Protein AF-A0A090QTJ4-F1 (afdb_monomer_lite)

InterPro domains:
  IPR002729 CRISPR-associated protein Cas1 [PF01867] (2-42)
  IPR042206 CRISPR-associated endonuclease Cas1, C-terminal domain [G3DSA:1.20.120.920] (1-83)

Foldseek 3Di:
DLLVVLVVVCVVVVVDDPVQWDQDPVGIDGHPVSVVVSVVSSVCQQAPDPDPPDDRNVVVVVVLVVQVVVCVVVVHDRDDDDDD

Sequence (84 aa):
MIVERVVLTMVHKRQLKPEDFALTDEGCEMSAAARKTFLTALLTALTYQRSKKETRLIDDILQQTRDVKMALKLDTVFTPWTPQ

Organism: NCBI:txid754436

pLDDT: mean 91.6, std 6.74, range [56.62, 96.56]

Radius of gyration: 17.39 Å; chains: 1; bounding box: 46×2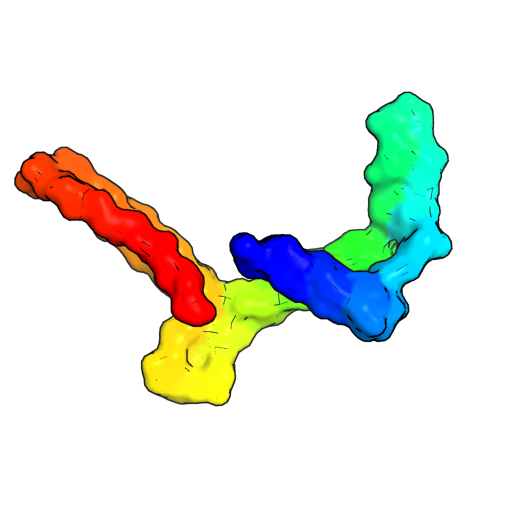4×44 Å

Structure (mmCIF, N/CA/C/O backbone):
data_AF-A0A090QTJ4-F1
#
_entry.id   AF-A0A090QTJ4-F1
#
loop_
_atom_site.group_PDB
_atom_site.id
_atom_site.type_symbol
_atom_site.label_atom_id
_atom_site.label_alt_id
_atom_site.label_comp_id
_atom_site.label_asym_id
_atom_site.label_entity_id
_atom_site.label_seq_id
_atom_site.pdbx_PDB_ins_code
_atom_site.Cartn_x
_atom_site.Cartn_y
_atom_site.Cartn_z
_atom_site.occupancy
_atom_site.B_iso_or_equiv
_atom_site.auth_seq_id
_atom_site.auth_comp_id
_atom_site.auth_asym_id
_atom_site.auth_atom_id
_atom_site.pdbx_PDB_model_num
ATOM 1 N N . MET A 1 1 ? -1.661 -8.661 -3.767 1.00 72.44 1 MET A N 1
ATOM 2 C CA . MET A 1 1 ? -1.144 -7.283 -3.977 1.00 72.44 1 MET A CA 1
ATOM 3 C C . MET A 1 1 ? -0.720 -6.633 -2.654 1.00 72.44 1 MET A C 1
ATOM 5 O O . MET A 1 1 ? -1.182 -7.062 -1.602 1.00 72.44 1 MET A O 1
ATOM 9 N N . ILE A 1 2 ? 0.154 -5.608 -2.665 1.00 87.81 2 ILE A N 1
ATOM 10 C CA . ILE A 1 2 ? 0.663 -4.967 -1.427 1.00 87.81 2 ILE A CA 1
ATOM 11 C C . ILE A 1 2 ? -0.451 -4.339 -0.580 1.00 87.81 2 ILE A C 1
ATOM 13 O O . ILE A 1 2 ? -0.463 -4.514 0.636 1.00 87.81 2 ILE A O 1
ATOM 17 N N . VAL A 1 3 ? -1.416 -3.678 -1.226 1.00 91.62 3 VAL A N 1
ATOM 18 C CA . VAL A 1 3 ? -2.565 -3.049 -0.558 1.00 91.62 3 VAL A CA 1
ATOM 19 C C . VAL A 1 3 ? -3.378 -4.093 0.204 1.00 91.62 3 VAL A C 1
ATOM 21 O O . VAL A 1 3 ? -3.602 -3.931 1.399 1.00 91.62 3 VAL A O 1
ATOM 24 N N . GLU A 1 4 ? -3.736 -5.204 -0.444 1.00 92.69 4 GLU A N 1
ATOM 25 C CA . GLU A 1 4 ? -4.473 -6.309 0.188 1.00 92.69 4 GLU A CA 1
ATOM 26 C C . GLU A 1 4 ? -3.728 -6.857 1.404 1.00 92.69 4 GLU A C 1
ATOM 28 O O . GLU A 1 4 ? -4.323 -7.030 2.463 1.00 92.69 4 GLU A O 1
ATOM 33 N N . ARG A 1 5 ? -2.410 -7.076 1.290 1.00 91.44 5 ARG A N 1
ATOM 34 C CA . ARG A 1 5 ? -1.602 -7.572 2.411 1.00 91.44 5 ARG A CA 1
ATOM 35 C C . ARG A 1 5 ? -1.629 -6.604 3.593 1.00 91.44 5 ARG A C 1
ATOM 37 O O . ARG A 1 5 ? -1.735 -7.052 4.735 1.00 91.44 5 ARG A O 1
ATOM 44 N N . VAL A 1 6 ? -1.536 -5.297 3.336 1.00 94.69 6 VAL A N 1
ATOM 45 C CA . VAL A 1 6 ? -1.616 -4.262 4.380 1.00 94.69 6 VAL A CA 1
ATOM 46 C C . VAL A 1 6 ? -2.997 -4.268 5.028 1.00 94.69 6 VAL A C 1
ATOM 48 O O . VAL A 1 6 ? -3.074 -4.383 6.248 1.00 94.69 6 VAL A O 1
ATOM 51 N N . VAL A 1 7 ? -4.074 -4.235 4.236 1.00 94.94 7 VAL A N 1
ATOM 52 C CA . VAL A 1 7 ? -5.457 -4.270 4.740 1.00 94.94 7 VAL A CA 1
ATOM 53 C C . VAL A 1 7 ? -5.692 -5.515 5.595 1.00 94.94 7 VAL A C 1
ATOM 55 O O . VAL A 1 7 ? -6.092 -5.393 6.751 1.00 94.94 7 VAL A O 1
ATOM 58 N N . LEU A 1 8 ? -5.372 -6.706 5.080 1.00 95.25 8 LEU A N 1
ATOM 59 C CA . LEU A 1 8 ? -5.538 -7.970 5.804 1.00 95.25 8 LEU A CA 1
ATOM 60 C C . LEU A 1 8 ? -4.731 -7.991 7.104 1.00 95.25 8 LEU A C 1
ATOM 62 O O . LEU A 1 8 ? -5.238 -8.423 8.136 1.00 95.25 8 LEU A O 1
ATOM 66 N N . THR A 1 9 ? -3.497 -7.479 7.084 1.00 94.88 9 THR A N 1
ATOM 67 C CA . THR A 1 9 ? -2.664 -7.379 8.290 1.00 94.88 9 THR A CA 1
ATOM 68 C C . THR A 1 9 ? -3.291 -6.451 9.325 1.00 94.88 9 THR A C 1
ATOM 70 O O . THR A 1 9 ? -3.316 -6.784 10.508 1.00 94.88 9 THR A O 1
ATOM 73 N N . MET A 1 10 ? -3.800 -5.294 8.903 1.00 96.00 10 MET A N 1
ATOM 74 C CA . MET A 1 10 ? -4.409 -4.317 9.803 1.00 96.00 10 MET A CA 1
ATOM 75 C C . MET A 1 10 ? -5.719 -4.826 10.406 1.00 96.00 10 MET A C 1
ATOM 77 O O . MET A 1 10 ? -5.930 -4.659 11.606 1.00 96.00 10 MET A O 1
ATOM 81 N N . VAL A 1 11 ? -6.555 -5.499 9.611 1.00 95.75 11 VAL A N 1
ATOM 82 C CA . VAL A 1 11 ? -7.779 -6.161 10.089 1.00 95.75 11 VAL A CA 1
ATOM 83 C C . VAL A 1 11 ? -7.428 -7.277 11.074 1.00 95.75 11 VAL A C 1
ATOM 85 O O . VAL A 1 11 ? -7.951 -7.308 12.186 1.00 95.75 11 VAL A O 1
ATOM 88 N N . HIS A 1 12 ? -6.476 -8.149 10.724 1.00 96.44 12 HIS A N 1
ATOM 89 C CA . HIS A 1 12 ? -6.031 -9.241 11.594 1.00 96.44 12 HIS A CA 1
ATOM 90 C C . HIS A 1 12 ? -5.478 -8.730 12.934 1.00 96.44 12 HIS A C 1
ATOM 92 O O . HIS A 1 12 ? -5.775 -9.288 13.989 1.00 96.44 12 HIS A O 1
ATOM 98 N N . LYS A 1 13 ? -4.726 -7.623 12.913 1.00 95.50 13 LYS A N 1
ATOM 99 C CA . LYS A 1 13 ? -4.180 -6.966 14.111 1.00 95.50 13 LYS A CA 1
ATOM 100 C C . LYS A 1 13 ? -5.178 -6.052 14.833 1.00 95.50 13 LYS A C 1
ATOM 102 O O . LYS A 1 13 ? -4.780 -5.388 15.788 1.00 95.50 13 LYS A O 1
ATOM 107 N N . ARG A 1 14 ? -6.444 -5.996 14.399 1.00 93.94 14 ARG A N 1
ATOM 108 C CA . ARG A 1 14 ? -7.497 -5.114 14.945 1.00 93.94 14 ARG A CA 1
ATOM 109 C C . ARG A 1 14 ? -7.116 -3.625 14.962 1.00 93.94 14 ARG A C 1
ATOM 111 O O . ARG A 1 14 ? -7.558 -2.878 15.830 1.00 93.94 14 ARG A O 1
ATOM 118 N N . GLN A 1 15 ? -6.273 -3.210 14.017 1.00 93.69 15 GLN A N 1
ATOM 119 C CA . GLN A 1 15 ? -5.879 -1.813 13.800 1.00 93.69 15 GLN A CA 1
ATOM 120 C C . GLN A 1 15 ? -6.885 -1.055 12.928 1.00 93.69 15 GLN A C 1
ATOM 122 O O . GLN A 1 15 ? -6.896 0.170 12.945 1.00 93.69 15 GLN A O 1
ATOM 127 N N . LEU A 1 16 ? -7.696 -1.793 12.166 1.00 94.50 16 LEU A N 1
ATOM 128 C CA . LEU A 1 16 ? -8.933 -1.323 11.557 1.00 94.50 16 LEU A CA 1
ATOM 129 C C . LEU A 1 16 ? -10.064 -2.172 12.126 1.00 94.50 16 LEU A C 1
ATOM 131 O O . LEU 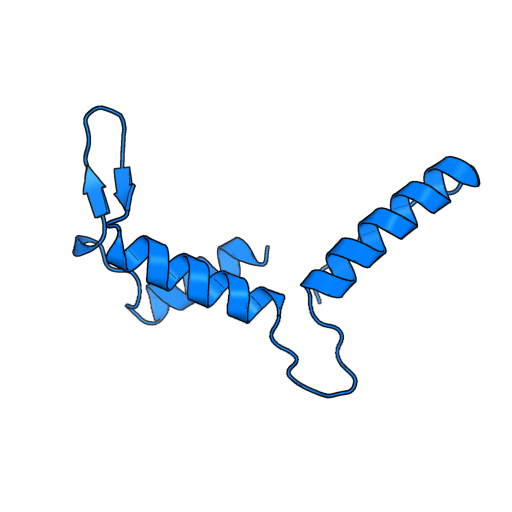A 1 16 ? -9.993 -3.405 12.093 1.00 94.50 16 LEU A O 1
ATOM 135 N N . LYS A 1 17 ? -11.084 -1.517 12.659 1.00 95.19 17 LYS A N 1
ATOM 136 C CA . LYS A 1 17 ? -12.242 -2.140 13.296 1.00 95.19 17 LYS A CA 1
ATOM 137 C C . LYS A 1 17 ? -13.532 -1.667 12.630 1.00 95.19 17 LYS A C 1
ATOM 139 O O . LYS A 1 17 ? -13.523 -0.620 11.999 1.00 95.19 17 LYS A O 1
ATOM 144 N N . PRO A 1 18 ? -14.664 -2.369 12.803 1.00 95.00 18 PR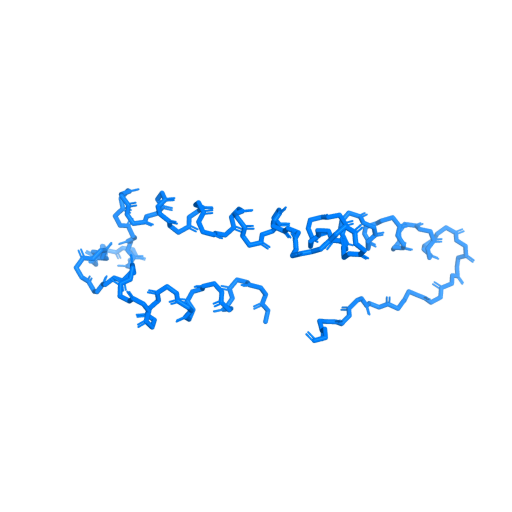O A N 1
ATOM 145 C CA . PRO A 1 18 ? -15.940 -1.916 12.249 1.00 95.00 18 PRO A CA 1
ATOM 146 C C . PRO A 1 18 ? -16.337 -0.503 12.702 1.00 95.00 18 PRO A C 1
ATOM 148 O O . PRO A 1 18 ? -16.842 0.269 11.902 1.00 95.00 18 PRO A O 1
ATOM 151 N N . GLU A 1 19 ? -16.035 -0.143 13.954 1.00 96.00 19 GLU A N 1
ATOM 152 C CA . GLU A 1 19 ? -16.278 1.194 14.527 1.00 96.00 19 GLU A CA 1
ATOM 153 C C . GLU A 1 19 ? -15.482 2.327 13.856 1.00 96.00 19 GLU A C 1
ATOM 155 O O . GLU A 1 19 ? -15.819 3.497 14.012 1.00 96.00 19 GLU A O 1
ATOM 160 N N . ASP A 1 20 ? -14.448 1.990 13.081 1.00 95.56 20 ASP A N 1
ATOM 161 C CA . ASP A 1 20 ? -13.690 2.953 12.286 1.00 95.56 20 ASP A CA 1
ATOM 162 C C . ASP A 1 20 ? -14.389 3.339 10.977 1.00 95.56 20 ASP A C 1
ATOM 164 O O . ASP A 1 20 ? -13.883 4.199 10.252 1.00 95.56 20 ASP A O 1
ATOM 168 N N . PHE A 1 21 ? -15.521 2.709 10.658 1.00 96.38 21 PHE A N 1
ATOM 169 C CA . PHE A 1 21 ? -16.267 2.922 9.428 1.00 96.38 21 PHE A CA 1
ATOM 170 C C . PHE A 1 21 ? -17.686 3.402 9.724 1.00 96.38 21 PHE A C 1
ATOM 172 O O . PHE A 1 21 ? -18.350 2.910 10.636 1.00 96.38 21 PHE A O 1
ATOM 179 N N . ALA A 1 22 ? -18.159 4.353 8.924 1.00 96.06 22 ALA A N 1
ATOM 180 C CA . ALA A 1 22 ? -19.515 4.874 8.981 1.00 96.06 22 ALA A CA 1
ATOM 181 C C . ALA A 1 22 ? -20.209 4.648 7.638 1.00 96.06 22 ALA A C 1
ATOM 183 O O . ALA A 1 22 ? -19.626 4.892 6.582 1.00 96.06 22 ALA A O 1
ATOM 184 N N . LEU A 1 23 ? -21.459 4.189 7.683 1.00 96.12 23 LEU A N 1
ATOM 185 C CA . LEU A 1 23 ? -22.309 4.158 6.500 1.00 96.12 23 LEU A CA 1
ATOM 186 C C . LEU A 1 23 ? -22.814 5.576 6.223 1.00 96.12 23 LEU A C 1
ATOM 188 O O . LEU A 1 23 ? -23.348 6.232 7.118 1.00 96.12 23 LEU A O 1
ATOM 192 N N . THR A 1 24 ? -22.624 6.030 4.993 1.00 94.12 24 THR A N 1
ATOM 193 C CA . THR A 1 24 ? -23.140 7.283 4.445 1.00 94.12 24 THR A CA 1
ATOM 194 C C . THR A 1 24 ? -24.113 6.965 3.312 1.00 94.12 24 THR A C 1
ATOM 196 O O . THR A 1 24 ? -24.169 5.830 2.832 1.00 94.12 24 THR A O 1
ATOM 199 N N . ASP A 1 25 ? -24.880 7.956 2.859 1.00 94.38 25 ASP A N 1
ATOM 200 C CA . ASP A 1 25 ? -25.820 7.777 1.742 1.00 94.38 25 ASP A CA 1
ATOM 201 C C . ASP A 1 25 ? -25.111 7.362 0.433 1.00 94.38 25 ASP A C 1
ATOM 203 O O . ASP A 1 25 ? -25.726 6.775 -0.455 1.00 94.38 25 ASP A O 1
ATOM 207 N N . GLU A 1 26 ? -23.801 7.618 0.333 1.00 92.69 26 GLU A N 1
ATOM 208 C CA . GLU A 1 26 ? -22.949 7.272 -0.812 1.00 92.69 26 GLU A CA 1
ATOM 209 C C . GLU A 1 26 ? -22.155 5.967 -0.619 1.00 92.69 26 GLU A C 1
ATOM 211 O O . GLU A 1 26 ? -21.496 5.497 -1.550 1.00 92.69 26 GLU A O 1
ATOM 216 N N . GLY A 1 27 ? -22.211 5.346 0.565 1.00 93.62 27 GLY A N 1
ATOM 217 C CA . GLY A 1 27 ? -21.556 4.066 0.821 1.00 93.62 27 GLY A CA 1
ATOM 218 C C . GLY A 1 27 ? -20.956 3.938 2.215 1.00 93.62 27 GLY A C 1
ATOM 219 O O . GLY A 1 27 ? -21.629 4.118 3.221 1.00 93.62 27 GLY A O 1
ATOM 220 N N . CYS A 1 28 ? -19.696 3.514 2.286 1.00 94.38 28 CYS A N 1
ATOM 221 C CA . CYS A 1 28 ? -18.992 3.263 3.540 1.00 94.38 28 CYS A CA 1
ATOM 222 C C . CYS A 1 28 ? -17.719 4.099 3.578 1.00 94.38 28 CYS A C 1
ATOM 224 O O . CYS A 1 28 ? -16.835 3.947 2.732 1.00 94.38 28 CYS A O 1
ATOM 226 N N . GLU A 1 29 ? -17.621 4.966 4.575 1.00 95.25 29 GLU A N 1
ATOM 227 C CA . GLU A 1 29 ? -16.501 5.873 4.743 1.00 95.25 29 GLU A CA 1
ATOM 228 C C . GLU A 1 29 ? -15.675 5.513 5.967 1.00 95.25 29 GLU A C 1
ATOM 230 O O . GLU A 1 29 ? -16.1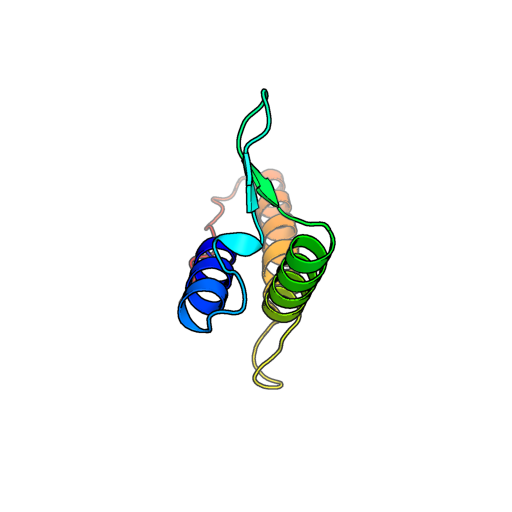82 5.180 7.036 1.00 95.25 29 GLU A O 1
ATOM 235 N N . MET A 1 30 ? -14.361 5.612 5.806 1.00 95.62 30 MET A N 1
ATOM 236 C CA . MET A 1 30 ? -13.412 5.403 6.886 1.00 95.62 30 MET A CA 1
ATOM 237 C C . MET A 1 30 ? -13.223 6.701 7.675 1.00 95.62 30 MET A C 1
ATOM 239 O O . MET A 1 30 ? -13.001 7.768 7.092 1.00 95.62 30 MET A O 1
ATOM 243 N N . SER A 1 31 ? -13.222 6.599 9.005 1.00 96.00 31 SER A N 1
ATOM 244 C CA . SER A 1 31 ? -12.946 7.720 9.899 1.00 96.00 31 SER A CA 1
ATOM 245 C C . SER A 1 31 ? -11.593 8.362 9.576 1.00 96.00 31 SER A C 1
ATOM 247 O O . SER A 1 31 ? -10.645 7.706 9.131 1.00 96.00 31 SER A O 1
ATOM 249 N N . ALA A 1 32 ? -11.461 9.666 9.830 1.00 95.38 32 ALA A N 1
ATOM 250 C CA . ALA A 1 32 ? -10.211 10.376 9.559 1.00 95.38 32 ALA A CA 1
ATOM 251 C C . ALA A 1 32 ? -9.011 9.767 10.313 1.00 95.38 32 ALA A C 1
ATOM 253 O O . ALA A 1 32 ? -7.901 9.723 9.775 1.00 95.38 32 ALA A O 1
ATOM 254 N N . ALA A 1 33 ? -9.243 9.270 11.533 1.00 95.00 33 ALA A N 1
ATOM 255 C CA . ALA A 1 33 ? -8.230 8.611 12.349 1.00 95.00 33 ALA A CA 1
ATOM 256 C C . ALA A 1 33 ? -7.784 7.280 11.728 1.00 95.00 33 ALA A C 1
ATOM 258 O O . ALA A 1 33 ? -6.589 7.072 11.516 1.00 95.00 33 ALA A O 1
ATOM 259 N N . ALA A 1 34 ? -8.730 6.414 11.363 1.00 95.06 34 ALA A N 1
ATOM 260 C CA . ALA A 1 34 ? -8.426 5.134 10.735 1.00 95.06 34 ALA A CA 1
ATOM 261 C C . ALA A 1 34 ? -7.781 5.301 9.357 1.00 95.06 34 ALA A C 1
ATOM 263 O O . ALA A 1 34 ? -6.804 4.617 9.050 1.00 95.06 34 ALA A O 1
ATOM 264 N N . ARG A 1 35 ? -8.226 6.291 8.574 1.00 96.19 35 ARG A N 1
ATOM 265 C CA . ARG A 1 35 ? -7.611 6.654 7.291 1.00 96.19 35 ARG A CA 1
ATOM 266 C C . ARG A 1 35 ? -6.152 7.049 7.461 1.00 96.19 35 ARG A C 1
ATOM 268 O O . ARG A 1 35 ? -5.307 6.589 6.698 1.00 96.19 35 ARG A O 1
ATOM 275 N N . LYS A 1 36 ? -5.832 7.861 8.473 1.00 96.56 36 LYS A N 1
ATOM 276 C CA . LYS A 1 36 ? -4.443 8.219 8.786 1.00 96.56 36 LYS A CA 1
ATOM 277 C C . LYS A 1 36 ? -3.621 6.978 9.138 1.00 96.56 36 LYS A C 1
ATOM 279 O O . LYS A 1 36 ? -2.553 6.788 8.564 1.00 96.56 36 LYS A O 1
ATOM 284 N N . THR A 1 37 ? -4.131 6.117 10.017 1.00 95.38 37 THR A N 1
ATOM 285 C CA . THR A 1 37 ? -3.462 4.868 10.420 1.00 95.38 37 THR A CA 1
ATOM 286 C C . THR A 1 37 ? -3.211 3.946 9.225 1.00 95.38 37 THR A C 1
ATOM 288 O O . THR A 1 37 ? -2.105 3.429 9.064 1.00 95.38 37 THR A O 1
ATOM 291 N N . PHE A 1 38 ? -4.206 3.788 8.350 1.00 96.19 38 PHE A N 1
ATOM 292 C CA . PHE A 1 38 ? -4.103 3.002 7.124 1.00 96.19 38 PHE A CA 1
ATOM 293 C C . PHE A 1 38 ? -3.049 3.562 6.168 1.00 96.19 38 PHE A C 1
ATOM 295 O O . PHE A 1 38 ? -2.165 2.827 5.727 1.00 96.19 38 PHE A O 1
ATOM 302 N N . LEU A 1 39 ? -3.084 4.869 5.897 1.00 96.31 39 LEU A N 1
ATOM 303 C CA . LEU A 1 39 ? -2.106 5.523 5.026 1.00 96.31 39 LEU A CA 1
ATOM 304 C C . LEU A 1 39 ? -0.682 5.421 5.584 1.00 96.31 39 LEU A C 1
ATOM 306 O O . LEU A 1 39 ? 0.252 5.174 4.825 1.00 96.31 39 LEU A O 1
ATOM 310 N N . THR A 1 40 ? -0.504 5.553 6.902 1.00 96.31 40 THR A N 1
ATOM 311 C CA . THR A 1 40 ? 0.796 5.339 7.549 1.00 96.31 40 THR A CA 1
ATOM 312 C C . THR A 1 40 ? 1.279 3.904 7.360 1.00 96.31 40 THR A C 1
ATOM 314 O O . THR A 1 40 ? 2.410 3.707 6.926 1.00 96.31 40 THR A O 1
ATOM 317 N N . ALA A 1 41 ? 0.432 2.902 7.614 1.00 95.31 41 ALA A N 1
ATOM 318 C CA . ALA A 1 41 ? 0.800 1.499 7.441 1.00 95.31 41 ALA A CA 1
ATOM 319 C C . ALA A 1 41 ? 1.156 1.165 5.983 1.00 95.31 41 ALA A C 1
ATOM 321 O O . ALA A 1 41 ? 2.134 0.458 5.733 1.00 95.31 41 ALA A O 1
ATOM 322 N N . LEU A 1 42 ? 0.407 1.709 5.021 1.00 95.56 42 LEU A N 1
ATOM 323 C CA . LEU A 1 42 ? 0.681 1.539 3.598 1.00 95.56 42 LEU A CA 1
ATOM 324 C C . LEU A 1 42 ? 2.008 2.194 3.196 1.00 95.56 42 LEU A C 1
ATOM 326 O O . LEU A 1 42 ? 2.824 1.558 2.530 1.00 95.56 42 LEU A O 1
ATOM 330 N N . LEU A 1 43 ? 2.265 3.427 3.643 1.00 95.62 43 LEU A N 1
ATOM 331 C CA . LEU A 1 43 ? 3.526 4.121 3.377 1.00 95.62 43 LEU A CA 1
ATOM 332 C C . LEU A 1 43 ? 4.716 3.380 3.994 1.00 95.62 43 LEU A C 1
ATOM 334 O O . LEU A 1 43 ? 5.749 3.222 3.342 1.00 95.62 43 LEU A O 1
ATOM 338 N N . THR A 1 44 ? 4.571 2.880 5.223 1.00 94.62 44 THR A N 1
ATOM 339 C CA . THR A 1 44 ? 5.585 2.027 5.846 1.00 94.62 44 THR A CA 1
ATOM 340 C C . THR A 1 44 ? 5.808 0.778 5.007 1.00 94.62 44 THR A C 1
ATOM 342 O O . THR A 1 44 ? 6.948 0.476 4.692 1.00 94.62 44 THR A O 1
ATOM 345 N N . ALA A 1 45 ? 4.761 0.083 4.565 1.00 92.62 45 ALA A N 1
ATOM 346 C CA . ALA A 1 45 ? 4.919 -1.118 3.749 1.00 92.62 45 ALA A CA 1
ATOM 347 C C . ALA A 1 45 ? 5.621 -0.852 2.403 1.00 92.62 45 ALA A C 1
ATOM 349 O O . ALA A 1 45 ? 6.367 -1.707 1.936 1.00 92.62 45 ALA A O 1
ATOM 350 N N . LEU A 1 46 ? 5.416 0.324 1.801 1.00 92.31 46 LEU A N 1
ATOM 351 C CA . LEU A 1 46 ? 6.058 0.727 0.543 1.00 92.31 46 LEU A CA 1
ATOM 352 C C . LEU A 1 46 ? 7.529 1.137 0.704 1.00 92.31 46 LEU A C 1
ATOM 354 O O . LEU A 1 46 ? 8.321 0.964 -0.221 1.00 92.31 46 LEU A O 1
ATOM 358 N N . THR A 1 47 ? 7.885 1.709 1.855 1.00 93.62 47 THR A N 1
ATOM 359 C CA . THR A 1 47 ? 9.214 2.295 2.106 1.00 93.62 47 THR A CA 1
ATOM 360 C C . THR A 1 47 ? 10.096 1.454 3.025 1.00 93.62 47 THR A C 1
ATOM 362 O O . THR A 1 47 ? 11.295 1.715 3.121 1.00 93.62 47 THR A O 1
ATOM 365 N N . TYR A 1 48 ? 9.529 0.454 3.701 1.00 90.44 48 TYR A N 1
ATOM 366 C CA . TYR A 1 48 ? 10.262 -0.426 4.597 1.00 90.44 48 TYR A CA 1
ATOM 367 C C . TYR A 1 48 ? 11.257 -1.284 3.819 1.00 90.44 48 TYR A C 1
ATOM 369 O O . TYR A 1 48 ? 10.942 -1.851 2.776 1.00 90.44 48 TYR A O 1
ATOM 377 N N . GLN A 1 49 ? 12.454 -1.396 4.381 1.00 87.94 49 GLN A N 1
ATOM 378 C CA . GLN A 1 49 ? 13.544 -2.200 3.862 1.00 87.94 49 GLN A CA 1
ATOM 379 C C . GLN A 1 49 ? 13.984 -3.148 4.980 1.00 87.94 49 GLN A C 1
ATOM 381 O O . GLN A 1 49 ? 14.528 -2.695 5.990 1.00 87.94 49 GLN A O 1
ATOM 386 N N . ARG A 1 50 ? 13.732 -4.457 4.840 1.00 77.38 50 ARG A N 1
ATOM 387 C CA . ARG A 1 50 ? 14.040 -5.424 5.910 1.00 77.38 50 ARG A CA 1
ATOM 388 C C . ARG A 1 50 ? 15.541 -5.648 6.050 1.00 77.38 50 ARG A C 1
ATOM 390 O O . ARG A 1 50 ? 16.021 -5.955 7.138 1.00 77.38 50 ARG A O 1
ATOM 397 N N . SER A 1 51 ? 16.288 -5.508 4.955 1.00 85.19 51 SER A N 1
ATOM 398 C CA . SER A 1 51 ? 17.745 -5.630 4.944 1.00 85.19 51 SER A CA 1
ATOM 399 C C . SER A 1 51 ? 18.385 -4.704 3.913 1.00 85.19 51 SER A C 1
ATOM 401 O O . SER A 1 51 ? 17.778 -4.397 2.894 1.00 85.19 51 SER A O 1
ATOM 403 N N . LYS A 1 52 ? 19.659 -4.337 4.112 1.00 82.44 52 LYS A N 1
ATOM 404 C CA . LYS A 1 52 ? 20.421 -3.504 3.158 1.00 82.44 52 LYS A CA 1
ATOM 405 C C . LYS A 1 52 ? 20.520 -4.093 1.741 1.00 82.44 52 LYS A C 1
ATOM 407 O O . LYS A 1 52 ? 20.881 -3.371 0.822 1.00 82.44 52 LYS A O 1
ATOM 412 N N . LYS A 1 53 ? 20.261 -5.396 1.579 1.00 82.06 53 LYS A N 1
ATOM 413 C CA . LYS A 1 53 ? 20.289 -6.098 0.287 1.00 82.06 53 LYS A CA 1
ATOM 414 C C . LYS A 1 53 ? 18.932 -6.115 -0.420 1.00 82.06 53 LYS A C 1
ATOM 416 O O . LYS A 1 53 ? 18.880 -6.471 -1.588 1.00 82.06 53 LYS A O 1
ATOM 421 N N . GLU A 1 54 ? 17.857 -5.781 0.284 1.00 84.94 54 GLU A N 1
ATOM 422 C CA . GLU A 1 54 ? 16.500 -5.761 -0.259 1.00 84.94 54 GLU A CA 1
ATOM 423 C C . GLU A 1 54 ? 16.181 -4.357 -0.778 1.00 84.94 54 GLU A C 1
ATOM 425 O O . GLU A 1 54 ? 16.566 -3.367 -0.151 1.00 84.94 54 GLU A O 1
ATOM 430 N N . THR A 1 55 ? 15.509 -4.255 -1.921 1.00 85.81 55 THR A N 1
ATOM 431 C CA . THR A 1 55 ? 14.998 -2.985 -2.445 1.00 85.81 55 THR A CA 1
ATOM 432 C C . THR A 1 55 ? 13.695 -2.618 -1.742 1.00 85.81 55 THR A C 1
ATOM 434 O O . THR A 1 55 ? 12.974 -3.473 -1.225 1.00 85.81 55 THR A O 1
ATOM 437 N N . ARG A 1 56 ? 13.390 -1.320 -1.665 1.00 89.88 56 ARG A N 1
ATOM 438 C CA . ARG A 1 56 ? 12.070 -0.887 -1.193 1.00 89.88 56 ARG A CA 1
ATOM 439 C C . ARG A 1 56 ? 11.073 -1.105 -2.323 1.00 89.88 56 ARG A C 1
ATOM 441 O O . ARG A 1 56 ? 11.374 -0.777 -3.467 1.00 89.88 56 ARG A O 1
ATOM 448 N N . LEU A 1 57 ? 9.856 -1.532 -1.994 1.00 89.25 57 LEU A N 1
ATOM 449 C CA . LEU A 1 57 ? 8.804 -1.745 -2.997 1.00 89.25 57 LEU A CA 1
ATOM 450 C C . LEU A 1 57 ? 8.525 -0.490 -3.836 1.00 89.25 57 LEU A C 1
ATOM 452 O O . LEU A 1 57 ? 8.235 -0.592 -5.023 1.00 89.25 57 LEU A O 1
ATOM 456 N N . ILE A 1 58 ? 8.629 0.704 -3.242 1.00 91.06 58 ILE A N 1
ATOM 457 C CA . ILE A 1 58 ? 8.490 1.957 -3.995 1.00 91.06 58 ILE A CA 1
ATOM 458 C C . ILE A 1 58 ? 9.571 2.122 -5.075 1.00 91.06 58 ILE A C 1
ATOM 460 O O . ILE A 1 58 ? 9.274 2.624 -6.157 1.00 91.06 58 ILE A O 1
ATOM 464 N N . ASP A 1 59 ? 10.799 1.672 -4.815 1.00 91.19 59 ASP A N 1
ATOM 465 C CA . ASP A 1 59 ? 11.889 1.731 -5.789 1.00 91.19 59 ASP A CA 1
ATOM 466 C C . ASP A 1 59 ? 11.656 0.713 -6.914 1.00 91.19 59 ASP A C 1
ATOM 468 O O . ASP A 1 59 ? 11.867 1.045 -8.079 1.00 91.19 59 ASP A O 1
ATOM 472 N N . ASP A 1 60 ? 11.129 -0.473 -6.592 1.00 89.56 60 ASP A N 1
ATOM 473 C CA . ASP A 1 60 ? 10.753 -1.484 -7.589 1.00 89.56 60 ASP A CA 1
ATOM 474 C C . ASP A 1 60 ? 9.634 -0.974 -8.515 1.00 89.56 60 ASP A C 1
ATOM 476 O O . ASP A 1 60 ? 9.716 -1.132 -9.732 1.00 89.56 60 ASP A O 1
ATOM 480 N N . ILE A 1 61 ? 8.618 -0.284 -7.977 1.00 90.38 61 ILE A N 1
ATOM 481 C CA . ILE A 1 61 ? 7.546 0.349 -8.774 1.00 90.38 61 ILE A CA 1
ATOM 482 C C . ILE A 1 61 ? 8.124 1.409 -9.729 1.00 90.38 61 ILE A C 1
ATOM 484 O O . ILE A 1 61 ? 7.758 1.480 -10.910 1.00 90.38 61 ILE A O 1
ATOM 488 N N . LEU A 1 62 ? 9.044 2.242 -9.234 1.00 92.31 62 LEU A N 1
ATOM 489 C CA . LEU A 1 62 ? 9.718 3.246 -10.059 1.00 92.31 62 LEU A CA 1
ATOM 490 C C . LEU A 1 62 ? 10.591 2.595 -11.136 1.00 92.31 62 LEU A C 1
ATOM 492 O O . LEU A 1 62 ? 10.640 3.093 -12.264 1.00 92.31 62 LEU A O 1
ATOM 496 N N . GLN A 1 63 ? 11.252 1.484 -10.815 1.00 91.88 63 GLN A N 1
ATOM 497 C CA . GLN A 1 63 ? 12.058 0.736 -11.770 1.00 91.88 63 GLN A CA 1
ATOM 498 C C . GLN A 1 63 ? 11.188 0.112 -12.864 1.00 91.88 63 GLN A C 1
ATOM 500 O O . GLN A 1 63 ? 11.477 0.313 -14.039 1.00 91.88 63 GLN A O 1
ATOM 505 N N . GLN A 1 64 ? 10.051 -0.491 -12.512 1.00 91.56 64 GLN A N 1
ATOM 506 C CA . GLN A 1 64 ? 9.083 -1.020 -13.479 1.00 91.56 64 GLN A CA 1
ATOM 507 C C . GLN A 1 64 ? 8.603 0.050 -14.469 1.00 91.56 64 GLN A C 1
ATOM 509 O O . GLN A 1 64 ? 8.499 -0.207 -15.665 1.00 91.56 64 GLN A O 1
ATOM 514 N N . THR A 1 65 ? 8.396 1.286 -14.007 1.00 92.75 65 THR A N 1
ATOM 515 C CA . THR A 1 65 ? 8.037 2.410 -14.891 1.00 92.75 65 THR A CA 1
ATOM 516 C C . THR A 1 65 ? 9.138 2.700 -15.922 1.00 92.75 65 THR A C 1
ATOM 518 O O . THR A 1 65 ? 8.858 3.000 -17.086 1.00 92.75 65 THR A O 1
ATOM 521 N N . ARG A 1 66 ? 10.409 2.609 -15.513 1.00 93.38 66 ARG A N 1
ATOM 522 C CA . ARG A 1 66 ? 11.560 2.786 -16.412 1.00 93.38 66 ARG A CA 1
ATOM 523 C C . ARG A 1 66 ? 11.688 1.621 -17.385 1.00 93.38 66 ARG A C 1
ATOM 525 O O . ARG A 1 66 ? 11.933 1.866 -18.563 1.00 93.38 66 ARG A O 1
ATOM 532 N N . ASP A 1 67 ? 11.477 0.400 -16.912 1.00 93.50 67 ASP A N 1
ATOM 533 C CA . ASP A 1 67 ? 11.567 -0.816 -17.718 1.00 93.50 67 ASP A CA 1
ATOM 534 C C . ASP A 1 67 ? 10.509 -0.817 -18.827 1.00 93.50 67 ASP A C 1
ATOM 536 O O . ASP A 1 67 ? 10.844 -1.056 -19.985 1.00 93.50 67 ASP A O 1
ATOM 540 N N . VAL A 1 68 ? 9.266 -0.421 -18.521 1.00 95.25 68 VAL A N 1
ATOM 541 C CA . VAL A 1 68 ? 8.210 -0.223 -19.532 1.00 95.25 68 VAL A CA 1
ATOM 542 C C . VAL A 1 68 ? 8.634 0.820 -20.565 1.00 95.25 68 VAL A C 1
ATOM 544 O O . VAL A 1 68 ? 8.536 0.589 -21.769 1.00 95.25 68 VAL A O 1
ATOM 547 N N . LYS A 1 69 ? 9.148 1.973 -20.121 1.00 95.00 69 LYS A N 1
ATOM 548 C CA . LYS A 1 69 ? 9.611 3.030 -21.033 1.00 95.00 69 LYS A CA 1
ATOM 549 C C . LYS A 1 69 ? 10.749 2.553 -21.941 1.00 95.00 69 LYS A C 1
ATOM 551 O O . LYS A 1 69 ? 10.817 2.977 -23.092 1.00 95.00 69 LYS A O 1
ATOM 556 N N . MET A 1 70 ? 11.651 1.720 -21.431 1.00 94.19 70 MET A N 1
ATOM 557 C CA . MET A 1 70 ? 12.752 1.150 -22.208 1.00 94.19 70 MET A CA 1
ATOM 558 C C . MET A 1 70 ? 12.261 0.107 -23.207 1.00 94.19 70 MET A C 1
ATOM 560 O O . MET A 1 70 ? 12.655 0.177 -24.367 1.00 94.19 70 MET A O 1
ATOM 564 N N . ALA A 1 71 ? 11.361 -0.783 -22.790 1.00 94.38 71 ALA A N 1
ATOM 565 C CA . ALA A 1 71 ? 10.723 -1.764 -23.661 1.00 94.38 71 ALA A CA 1
ATOM 566 C C . ALA A 1 71 ? 10.024 -1.096 -24.854 1.00 94.38 71 ALA A C 1
ATOM 568 O O . ALA A 1 71 ? 10.270 -1.460 -25.999 1.00 94.38 71 ALA A O 1
ATOM 569 N N . LEU A 1 72 ? 9.263 -0.025 -24.600 1.00 94.56 72 LEU A N 1
ATOM 570 C CA . LEU A 1 72 ? 8.615 0.765 -25.654 1.00 94.56 72 LEU A CA 1
ATOM 571 C C . LEU A 1 72 ? 9.610 1.430 -26.617 1.00 94.56 72 LEU A C 1
ATOM 573 O O . LEU A 1 72 ? 9.317 1.579 -27.797 1.00 94.56 72 LEU A O 1
ATOM 577 N N . LYS A 1 73 ? 10.772 1.874 -26.124 1.00 95.31 73 LYS A N 1
ATOM 578 C CA . LYS A 1 73 ? 11.788 2.547 -26.952 1.00 95.31 73 LYS A CA 1
ATOM 579 C C . LYS A 1 73 ? 12.619 1.588 -27.793 1.00 95.31 73 LYS A C 1
ATOM 581 O O . LYS A 1 73 ? 13.065 1.972 -28.868 1.00 95.31 73 LYS A O 1
ATOM 586 N N . LEU A 1 74 ? 12.904 0.409 -27.253 1.00 95.38 74 LEU A N 1
ATOM 587 C CA . LEU A 1 74 ? 13.759 -0.596 -27.881 1.00 95.38 74 LEU A CA 1
ATOM 588 C C . LEU A 1 74 ? 12.961 -1.633 -28.677 1.00 95.38 74 LEU A C 1
ATOM 590 O O . LEU A 1 74 ? 13.574 -2.522 -29.258 1.00 95.38 74 LEU A O 1
ATOM 594 N N . ASP A 1 75 ? 11.631 -1.516 -28.688 1.00 93.75 75 ASP A N 1
ATOM 595 C CA . ASP A 1 75 ? 10.706 -2.493 -29.268 1.00 93.75 75 ASP A CA 1
ATOM 596 C C . ASP A 1 75 ? 10.945 -3.912 -28.718 1.00 93.75 75 ASP A C 1
ATOM 598 O O . ASP A 1 75 ? 11.041 -4.902 -29.441 1.00 93.75 75 ASP A O 1
ATOM 602 N N . THR A 1 76 ? 11.110 -4.003 -27.395 1.00 93.75 76 THR A N 1
ATOM 603 C CA . THR A 1 76 ? 11.338 -5.268 -26.687 1.00 93.75 76 THR A CA 1
ATOM 604 C C . THR A 1 76 ? 10.172 -5.624 -25.773 1.00 93.75 76 THR A C 1
ATOM 606 O O . THR A 1 76 ? 9.397 -4.774 -25.336 1.00 93.75 76 THR A O 1
ATOM 609 N N . VAL A 1 77 ? 10.039 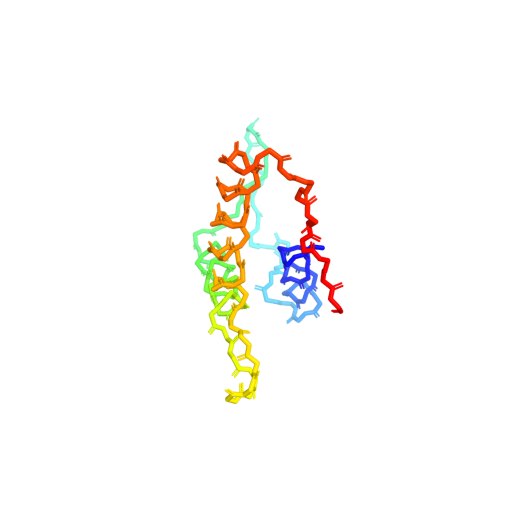-6.916 -25.461 1.00 91.44 77 VAL A N 1
ATOM 610 C CA . VAL A 1 77 ? 8.984 -7.416 -24.573 1.00 91.44 77 VAL A CA 1
ATOM 611 C C . VAL A 1 77 ? 9.287 -7.023 -23.128 1.00 91.44 77 VAL A C 1
ATOM 613 O O . VAL A 1 77 ? 10.317 -7.392 -22.564 1.00 91.44 77 VAL A O 1
ATOM 616 N N . PHE A 1 78 ? 8.358 -6.301 -22.507 1.00 92.19 78 PHE A N 1
ATOM 617 C CA . PHE A 1 78 ? 8.398 -6.007 -21.080 1.00 92.19 78 PHE A CA 1
ATOM 618 C C . PHE A 1 78 ? 8.011 -7.2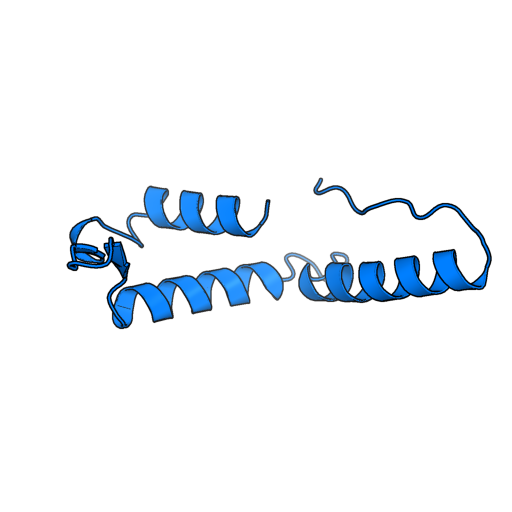44 -20.261 1.00 92.19 78 PHE A C 1
ATOM 620 O O . PHE A 1 78 ? 6.995 -7.881 -20.534 1.00 92.19 78 PHE A O 1
ATOM 627 N N . THR A 1 79 ? 8.796 -7.552 -19.226 1.00 88.44 79 THR A N 1
ATOM 628 C CA . THR A 1 79 ? 8.464 -8.595 -18.246 1.00 88.44 79 THR A CA 1
ATOM 629 C C . THR A 1 79 ? 7.980 -7.931 -16.955 1.00 88.44 79 THR A C 1
ATOM 631 O O . THR A 1 79 ? 8.789 -7.296 -16.272 1.00 88.44 79 THR A O 1
ATOM 634 N N . PRO A 1 80 ? 6.686 -8.049 -16.610 1.00 86.00 80 PRO A N 1
ATOM 635 C CA . PRO A 1 80 ? 6.145 -7.450 -15.398 1.00 86.00 80 PRO A CA 1
ATOM 636 C C . PRO A 1 80 ? 6.759 -8.048 -14.135 1.00 86.00 80 PRO A C 1
ATOM 638 O O . PRO A 1 80 ? 7.003 -9.253 -14.052 1.00 86.00 80 PRO A O 1
ATOM 641 N N . TRP A 1 81 ? 6.951 -7.209 -13.122 1.00 83.62 81 TRP A N 1
ATOM 642 C CA . TRP A 1 81 ? 7.347 -7.655 -11.795 1.00 83.62 81 TRP A CA 1
ATOM 643 C C . TRP A 1 81 ? 6.264 -8.531 -11.171 1.00 83.62 81 TRP A C 1
ATOM 645 O O . TRP A 1 81 ? 5.076 -8.195 -11.172 1.00 83.62 81 TRP A O 1
ATOM 655 N N . THR A 1 82 ? 6.702 -9.633 -10.574 1.00 75.62 82 THR A N 1
ATOM 656 C CA . THR A 1 82 ? 5.865 -10.525 -9.780 1.00 75.62 82 THR A CA 1
ATOM 657 C C . THR A 1 82 ? 6.320 -10.481 -8.323 1.00 75.62 82 THR A C 1
ATOM 659 O O . THR A 1 82 ? 7.512 -10.675 -8.068 1.00 75.62 82 THR A O 1
ATOM 662 N N . PRO A 1 83 ? 5.406 -10.269 -7.361 1.00 65.75 83 PRO A N 1
ATOM 663 C CA . PRO A 1 83 ? 5.744 -10.388 -5.949 1.00 65.75 83 PRO A CA 1
ATOM 664 C C . PRO A 1 83 ? 6.241 -11.807 -5.641 1.00 65.75 83 PRO A C 1
ATOM 666 O O . PRO A 1 83 ? 5.593 -12.769 -6.052 1.00 65.75 83 PRO A O 1
ATOM 669 N N . GLN A 1 84 ? 7.369 -11.918 -4.929 1.00 56.62 84 GLN A N 1
ATOM 670 C CA . GLN A 1 84 ? 7.846 -13.174 -4.331 1.00 56.62 84 GLN A CA 1
ATOM 671 C C . GLN A 1 84 ? 7.158 -13.454 -2.992 1.00 56.62 84 GLN A C 1
ATOM 673 O O . GLN A 1 84 ? 6.846 -12.478 -2.264 1.00 56.62 84 GLN A O 1
#

Secondary structure (DSSP, 8-state):
-HHHHHHHHHHHTTSS-GGGEEEETTEEEE-HHHHHHHHHHHHHHHH--SSTTSPPHHHHHHHHHHHHHHHHHHT---------